Protein AF-X1FM00-F1 (afdb_monomer_lite)

pLDDT: mean 85.74, std 9.88, range [56.97, 96.88]

Sequence (105 aa):
MKRLPYSVKQVPGATLGYDIIEYDQEKQPYEKPTFEGYKLDLSPTLENTGYQINLEKKTGGFFKGGKREVRLVRKENSRLLYALSIFPLVIGVVVFLKRRKRLVP

Secondary structure (DSSP, 8-state):
--EEEEEEEEPPSSS--EEEEE--TTT-TTPPPSEEEE-----S--SSSEEEEEEEPTTSSEEEEEEEEEE---GGGHHHHHHHHHHHHHHHHHHHHHHHHHH--

Foldseek 3Di:
DDKFFWAWDADDDPPGDIDIGTDDCVVVVPDDGPDIDDDDDDDLDDPDQWDWDFDADPVGDTDDVRIDTDGRDDCVPCVVVVVVVCVVVVVVVVVVVVVVVVVPD

Organism: NCBI:txid412755

Structure (mmCIF, N/CA/C/O backbone):
data_AF-X1FM00-F1
#
_entry.id   AF-X1FM00-F1
#
loop_
_atom_site.group_PDB
_atom_site.id
_atom_site.type_symbol
_atom_site.label_atom_id
_atom_site.label_alt_id
_atom_site.label_comp_id
_atom_site.label_asym_id
_atom_site.label_entity_id
_atom_site.label_seq_id
_atom_site.pdbx_PDB_ins_code
_atom_site.Cartn_x
_atom_site.Cartn_y
_atom_site.Cartn_z
_atom_site.occupancy
_atom_site.B_iso_or_equiv
_atom_site.auth_seq_id
_atom_site.auth_comp_id
_atom_site.auth_asym_id
_atom_site.auth_atom_id
_atom_site.pdbx_PDB_model_num
ATOM 1 N N . MET A 1 1 ? -4.150 -10.119 18.175 1.00 70.12 1 MET A N 1
ATOM 2 C CA . MET A 1 1 ? -3.922 -8.783 17.574 1.00 70.12 1 MET A CA 1
ATOM 3 C C . MET A 1 1 ? -4.662 -7.741 18.390 1.00 70.12 1 MET A C 1
ATOM 5 O O . MET A 1 1 ? -5.786 -8.012 18.801 1.00 70.12 1 MET A O 1
ATOM 9 N N . LYS A 1 2 ? -4.042 -6.587 18.652 1.00 86.81 2 LYS A N 1
ATOM 10 C CA . LYS A 1 2 ? -4.664 -5.491 19.407 1.00 86.81 2 LYS A CA 1
ATOM 11 C C . LYS A 1 2 ? -5.354 -4.531 18.436 1.00 86.81 2 LYS A C 1
ATOM 13 O O . LYS A 1 2 ? -4.787 -4.218 17.394 1.00 86.81 2 LYS A O 1
ATOM 18 N N . ARG A 1 3 ? -6.571 -4.103 18.776 1.00 92.25 3 ARG A N 1
ATOM 19 C CA . ARG A 1 3 ? -7.287 -3.041 18.063 1.00 92.25 3 ARG A CA 1
ATOM 20 C C . ARG A 1 3 ? -6.748 -1.700 18.555 1.00 92.25 3 ARG A C 1
ATOM 22 O O . ARG A 1 3 ? -6.733 -1.476 19.764 1.00 92.25 3 ARG A O 1
ATOM 29 N N . LEU A 1 4 ? -6.259 -0.867 17.644 1.00 94.94 4 LEU A N 1
ATOM 30 C CA . LEU A 1 4 ? -5.611 0.407 17.961 1.00 94.94 4 LEU A CA 1
ATOM 31 C C . LEU A 1 4 ? -6.214 1.551 17.132 1.00 94.94 4 LEU A C 1
ATOM 33 O O . LEU A 1 4 ? -6.710 1.296 16.030 1.00 94.94 4 LEU A O 1
ATOM 37 N N . PRO A 1 5 ? -6.192 2.790 17.651 1.00 96.19 5 PRO A N 1
ATOM 38 C CA . PRO A 1 5 ? -6.600 3.976 16.909 1.00 96.19 5 PRO A CA 1
ATOM 39 C C . PRO A 1 5 ? -5.510 4.435 15.926 1.00 96.19 5 PRO A C 1
ATOM 41 O O . PRO A 1 5 ? -4.318 4.374 16.229 1.00 96.19 5 PRO A O 1
ATOM 44 N N . TYR A 1 6 ? -5.927 4.927 14.759 1.00 95.44 6 TYR A N 1
ATOM 45 C CA . TYR A 1 6 ? -5.056 5.403 13.682 1.00 95.44 6 TYR A CA 1
ATOM 46 C C . TYR A 1 6 ? -5.512 6.761 13.138 1.00 95.44 6 TYR A C 1
ATOM 48 O O . TYR A 1 6 ? -6.711 7.046 13.063 1.00 95.44 6 TYR A O 1
ATOM 56 N N . SER A 1 7 ? -4.546 7.560 12.692 1.00 94.44 7 SER A N 1
ATOM 57 C CA . SER A 1 7 ? -4.749 8.8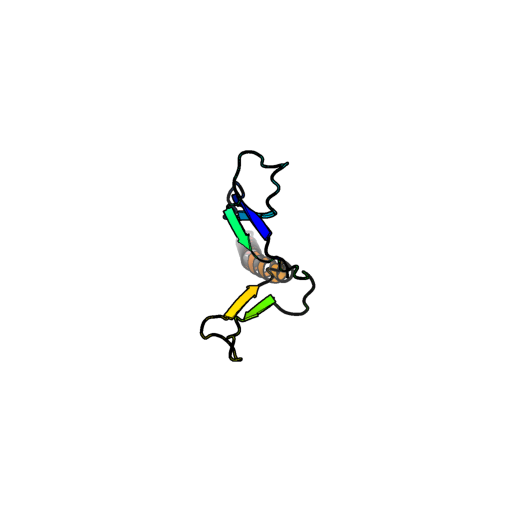19 11.969 1.00 94.44 7 SER A CA 1
ATOM 58 C C . SER A 1 7 ? -4.301 8.681 10.519 1.00 94.44 7 SER A C 1
ATOM 60 O O . SER A 1 7 ? -3.304 8.016 10.225 1.00 94.44 7 SER A O 1
ATOM 62 N N . VAL A 1 8 ? -5.029 9.331 9.611 1.00 92.44 8 VAL A N 1
ATOM 63 C CA . VAL A 1 8 ? -4.719 9.353 8.177 1.00 92.44 8 VAL A CA 1
ATOM 64 C C . VAL A 1 8 ? -4.076 10.680 7.803 1.00 92.44 8 VAL A C 1
ATOM 66 O O . VAL A 1 8 ? -4.645 11.739 8.052 1.00 92.44 8 VAL A O 1
ATOM 69 N N . LYS A 1 9 ? -2.920 10.626 7.140 1.00 89.56 9 LYS A N 1
ATOM 70 C CA . LYS A 1 9 ? -2.272 11.797 6.541 1.00 89.56 9 LYS A CA 1
ATOM 71 C C . LYS A 1 9 ? -2.184 11.619 5.037 1.00 89.56 9 LYS A C 1
ATOM 73 O O . LYS A 1 9 ? -1.751 10.580 4.557 1.00 89.56 9 LYS A O 1
ATOM 78 N N . GLN A 1 10 ? -2.619 12.617 4.278 1.00 87.12 10 GLN A N 1
ATOM 79 C CA . GLN A 1 10 ? -2.492 12.577 2.825 1.00 87.12 10 GLN A CA 1
ATOM 80 C C . GLN A 1 10 ? -1.040 12.842 2.427 1.00 87.12 10 GLN A C 1
ATOM 82 O O . GLN A 1 10 ? -0.435 13.805 2.900 1.00 87.12 10 GLN A O 1
ATOM 87 N N . VAL A 1 11 ? -0.495 12.009 1.541 1.00 88.44 11 VAL A N 1
ATOM 88 C CA . VAL A 1 11 ? 0.839 12.229 0.980 1.00 88.44 11 VAL A CA 1
ATOM 89 C C . VAL A 1 11 ? 0.739 13.357 -0.055 1.00 88.44 11 VAL A C 1
ATOM 91 O O . VAL A 1 11 ? -0.042 13.238 -1.003 1.00 88.44 11 VAL A O 1
ATOM 94 N N . PRO A 1 12 ? 1.473 14.472 0.106 1.00 81.62 12 PRO A N 1
ATOM 95 C CA . PRO A 1 12 ? 1.433 15.568 -0.854 1.00 81.62 12 PRO A CA 1
ATOM 96 C C . PRO A 1 12 ? 2.156 15.191 -2.159 1.00 81.62 12 PRO A C 1
ATOM 98 O O . PRO A 1 12 ? 3.215 14.565 -2.138 1.00 81.62 12 PRO A O 1
ATOM 101 N N . GLY A 1 13 ? 1.618 15.625 -3.303 1.00 79.50 13 GLY A N 1
ATOM 102 C CA . GLY A 1 13 ? 2.255 15.491 -4.620 1.00 79.50 13 GLY A CA 1
ATOM 103 C C . GLY A 1 13 ? 1.507 14.585 -5.602 1.00 79.50 13 GLY A C 1
ATOM 104 O O . GLY A 1 13 ? 0.329 14.289 -5.435 1.00 79.50 13 GLY A O 1
ATOM 105 N N . ALA A 1 14 ? 2.203 14.170 -6.667 1.00 72.25 14 ALA A N 1
ATOM 106 C CA . ALA A 1 14 ? 1.630 13.359 -7.750 1.00 72.25 14 ALA A CA 1
ATOM 107 C C . ALA A 1 14 ? 1.328 11.903 -7.342 1.00 72.25 14 ALA A C 1
ATOM 109 O O . ALA A 1 14 ? 0.628 11.185 -8.057 1.00 72.25 14 ALA A O 1
ATOM 110 N N . THR A 1 15 ? 1.851 11.458 -6.199 1.00 66.81 15 THR A N 1
ATOM 111 C CA . THR A 1 15 ? 1.573 10.138 -5.636 1.00 66.81 15 THR A CA 1
ATOM 112 C C . THR A 1 15 ? 0.253 10.203 -4.870 1.00 66.81 15 THR A C 1
ATOM 114 O O . THR A 1 15 ? 0.208 10.695 -3.748 1.00 66.81 15 THR A O 1
ATOM 117 N N . LEU A 1 16 ? -0.835 9.721 -5.471 1.00 66.62 16 LEU A N 1
ATOM 118 C CA . LEU A 1 16 ? -2.140 9.619 -4.810 1.00 66.62 16 LEU A CA 1
ATOM 119 C C . LEU A 1 16 ? -2.071 8.546 -3.706 1.00 66.62 16 LEU A C 1
ATOM 121 O O . LEU A 1 16 ? -2.220 7.357 -3.990 1.00 66.62 16 LEU A O 1
ATOM 125 N N . GLY A 1 17 ? -1.799 8.949 -2.461 1.00 84.06 17 GLY A N 1
ATOM 126 C CA . GLY A 1 17 ? -1.616 8.023 -1.342 1.00 84.06 17 GLY A CA 1
ATOM 127 C C . GLY A 1 17 ? -1.884 8.627 0.037 1.00 84.06 17 GLY A C 1
ATOM 128 O O . GLY A 1 17 ? -1.993 9.844 0.200 1.00 84.06 17 GLY A O 1
ATOM 129 N N . TYR A 1 18 ? -1.983 7.744 1.031 1.00 89.69 18 TYR A N 1
ATOM 130 C CA . TYR A 1 18 ? -2.203 8.085 2.432 1.00 89.69 18 TYR A CA 1
ATOM 131 C C . TYR A 1 18 ? -1.216 7.338 3.327 1.00 89.69 18 TYR A C 1
ATOM 133 O O . TYR A 1 18 ? -1.014 6.136 3.150 1.00 89.69 18 TYR A O 1
ATOM 141 N N . ASP A 1 19 ? -0.694 8.031 4.331 1.00 89.50 19 ASP A N 1
ATOM 142 C CA . ASP A 1 19 ? 0.038 7.443 5.443 1.00 89.50 19 ASP A CA 1
ATOM 143 C C . ASP A 1 19 ? -0.930 7.153 6.591 1.00 89.50 19 ASP A C 1
ATOM 145 O O . ASP A 1 19 ? -1.648 8.035 7.071 1.00 89.50 19 ASP A O 1
ATOM 149 N N . ILE A 1 20 ? -0.941 5.897 7.033 1.00 91.62 20 ILE A N 1
ATOM 150 C CA . ILE A 1 20 ? -1.692 5.444 8.204 1.00 91.62 20 ILE A CA 1
ATOM 151 C C . ILE A 1 20 ? -0.708 5.358 9.369 1.00 91.62 20 ILE A C 1
ATOM 153 O O . ILE A 1 20 ? 0.172 4.497 9.375 1.00 91.62 20 ILE A O 1
ATOM 157 N N . ILE A 1 21 ? -0.862 6.239 10.356 1.00 92.94 21 ILE A N 1
ATOM 158 C CA . ILE A 1 21 ? -0.008 6.285 11.550 1.00 92.94 21 ILE A CA 1
ATOM 159 C C . ILE A 1 21 ? -0.817 5.951 12.800 1.00 92.94 21 ILE A C 1
ATOM 161 O O . ILE A 1 21 ? -1.997 6.287 12.888 1.00 92.94 21 ILE A O 1
ATOM 165 N N . GLU A 1 22 ? -0.197 5.273 13.766 1.00 93.69 22 GLU A N 1
ATOM 166 C CA . GLU A 1 22 ? -0.820 5.035 15.074 1.00 93.69 22 GLU A CA 1
ATOM 167 C C . GLU A 1 22 ? -1.113 6.385 15.744 1.00 93.69 22 GLU A C 1
ATOM 169 O O . GLU A 1 22 ? -0.269 7.288 15.737 1.00 93.69 22 GLU A O 1
ATOM 174 N N . TYR A 1 23 ? -2.334 6.541 16.260 1.00 93.69 23 TYR A N 1
ATOM 175 C CA . TYR A 1 23 ? -2.746 7.771 16.928 1.00 93.69 23 TYR A CA 1
ATOM 176 C C . TYR A 1 23 ? -2.045 7.888 18.281 1.00 93.69 23 TYR A C 1
ATOM 178 O O . TYR A 1 23 ? -2.03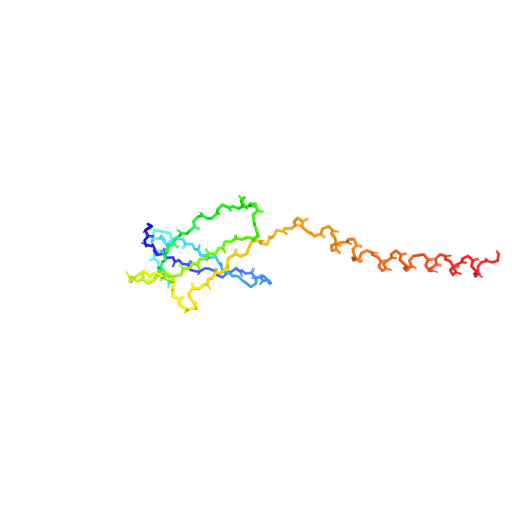3 6.946 19.075 1.00 93.69 23 TYR A O 1
ATOM 186 N N . ASP A 1 24 ? -1.500 9.070 18.541 1.00 92.75 24 ASP A N 1
ATOM 187 C CA . ASP A 1 24 ? -0.790 9.402 19.769 1.00 92.75 24 ASP A CA 1
ATOM 188 C C . ASP A 1 24 ? -1.285 10.765 20.252 1.00 92.75 24 ASP A C 1
ATOM 190 O O . ASP A 1 24 ? -1.007 11.791 19.628 1.00 92.75 24 ASP A O 1
ATOM 194 N N . GLN A 1 25 ? -2.039 10.762 21.353 1.00 89.56 25 GLN A N 1
ATOM 195 C CA . GLN A 1 25 ? -2.665 11.960 21.910 1.00 89.56 25 GLN A CA 1
ATOM 196 C C . GLN A 1 25 ? -1.633 13.006 22.350 1.00 89.56 25 GLN A C 1
ATOM 198 O O . GLN A 1 25 ? -1.914 14.197 22.263 1.00 89.56 25 GLN A O 1
ATOM 203 N N . GLU A 1 26 ? -0.434 12.603 22.781 1.00 90.06 26 GLU A N 1
ATOM 204 C CA . GLU A 1 26 ? 0.605 13.560 23.182 1.00 90.06 26 GLU A CA 1
ATOM 205 C C . GLU A 1 26 ? 1.154 14.314 21.969 1.00 90.06 26 GLU A C 1
ATOM 207 O O . GLU A 1 26 ? 1.425 15.513 22.035 1.00 90.06 26 GLU A O 1
ATOM 212 N N . LYS A 1 27 ? 1.275 13.622 20.831 1.00 87.75 27 LYS A N 1
ATOM 213 C CA . LYS A 1 27 ? 1.751 14.212 19.571 1.00 87.75 27 LYS A CA 1
ATOM 214 C C . LYS A 1 27 ? 0.653 14.934 18.795 1.00 87.75 27 LYS A C 1
ATOM 216 O O . LYS A 1 27 ? 0.962 15.790 17.970 1.00 87.75 27 LYS A O 1
ATOM 221 N N . GLN A 1 28 ? -0.606 14.558 19.008 1.00 85.56 28 GLN A N 1
ATOM 222 C CA . GLN A 1 28 ? -1.781 15.045 18.279 1.00 85.56 28 GLN A CA 1
ATOM 223 C C . GLN A 1 28 ? -2.893 15.488 19.253 1.00 85.56 28 GLN A C 1
ATOM 225 O O . GLN A 1 28 ? -4.020 14.994 19.173 1.00 85.56 28 GLN A O 1
ATOM 230 N N . PRO A 1 29 ? -2.618 16.434 20.173 1.00 85.06 29 PRO A N 1
ATOM 231 C CA . PRO A 1 29 ? -3.511 16.743 21.297 1.00 85.06 29 PRO A CA 1
ATOM 232 C C . PRO A 1 29 ? -4.859 17.346 20.887 1.00 85.06 29 PRO A C 1
ATOM 234 O O . PRO A 1 29 ? -5.823 17.275 21.647 1.00 85.06 29 PRO A O 1
ATOM 237 N N . TYR A 1 30 ? -4.941 17.928 19.690 1.00 88.69 30 TYR A N 1
ATOM 238 C CA . TYR A 1 30 ? -6.150 18.569 19.165 1.00 88.69 30 TYR A CA 1
ATOM 239 C C . TYR A 1 30 ? -6.831 17.767 18.051 1.00 88.69 30 TYR A C 1
ATOM 241 O O . TYR A 1 30 ? -7.882 18.173 17.558 1.00 88.69 30 TYR A O 1
ATOM 249 N N . GLU A 1 31 ? -6.254 16.635 17.645 1.00 87.38 31 GLU A N 1
ATOM 250 C CA . GLU A 1 31 ? -6.819 15.783 16.602 1.00 87.38 31 GLU A CA 1
ATOM 251 C C . GLU A 1 31 ? -7.479 14.558 17.232 1.00 87.38 31 GLU A C 1
ATOM 253 O O . GLU A 1 31 ? -7.053 14.061 18.275 1.00 87.38 31 GLU A O 1
ATOM 258 N N . LYS A 1 32 ? -8.533 14.056 16.590 1.00 92.56 32 LYS A N 1
ATOM 259 C CA . LYS A 1 32 ? -9.160 12.780 16.946 1.00 92.56 32 LYS A CA 1
ATOM 260 C C . LYS A 1 32 ? -8.684 11.700 15.975 1.00 92.56 32 LYS A C 1
ATOM 262 O O . LYS A 1 32 ? -8.457 12.017 14.805 1.00 92.56 32 LYS A O 1
ATOM 267 N N . PRO A 1 33 ? -8.585 10.435 16.414 1.00 94.25 33 PRO A N 1
ATOM 268 C CA . PRO A 1 33 ? -8.264 9.342 15.508 1.00 94.25 33 PRO A CA 1
ATOM 269 C C . PRO A 1 33 ? -9.300 9.252 14.386 1.00 94.25 33 PRO A C 1
ATOM 271 O O . PRO A 1 33 ? -10.495 9.466 14.597 1.00 94.25 33 PRO A O 1
ATOM 274 N N . THR A 1 34 ? -8.834 8.925 13.185 1.00 94.56 34 THR A N 1
ATOM 275 C CA . THR A 1 34 ? -9.684 8.809 11.997 1.00 94.56 34 THR A CA 1
ATOM 276 C C . THR A 1 34 ? -10.457 7.492 11.993 1.00 94.56 34 THR A C 1
ATOM 278 O O . THR A 1 34 ? -11.633 7.464 11.636 1.00 94.56 34 THR A O 1
ATOM 281 N N . PHE A 1 35 ? -9.806 6.392 12.377 1.00 95.19 35 PHE A N 1
ATOM 282 C CA . PHE A 1 35 ? -10.422 5.068 12.463 1.00 95.19 35 PHE A CA 1
ATOM 283 C C . PHE A 1 35 ? -9.661 4.165 13.441 1.00 95.19 35 PHE A C 1
ATOM 285 O O . PHE A 1 35 ? -8.586 4.510 13.926 1.00 95.19 35 PHE A O 1
ATOM 292 N N . GLU A 1 36 ? -10.206 2.981 13.712 1.00 94.88 36 GLU A N 1
ATOM 293 C CA . GLU A 1 36 ? -9.535 1.934 14.484 1.00 94.88 36 GLU A CA 1
ATOM 294 C C . GLU A 1 36 ? -9.295 0.696 13.622 1.00 94.88 36 GLU A C 1
ATOM 296 O O . GLU A 1 36 ? -10.118 0.348 12.773 1.00 94.88 36 GLU A O 1
ATOM 301 N N . GLY A 1 37 ? -8.188 -0.002 13.860 1.00 92.75 37 GLY A N 1
ATOM 302 C CA . GLY A 1 37 ? -7.805 -1.149 13.046 1.00 92.75 37 GLY A CA 1
ATOM 303 C C . GLY A 1 37 ? -6.871 -2.123 13.747 1.00 92.75 37 GLY A C 1
ATOM 304 O O . GLY A 1 37 ? -6.524 -1.964 14.918 1.00 92.75 37 GLY A O 1
ATOM 305 N N . TYR A 1 38 ? -6.475 -3.150 13.001 1.00 91.25 38 TYR A N 1
ATOM 306 C CA . TYR A 1 38 ? -5.474 -4.131 13.404 1.00 91.25 38 TYR A CA 1
ATOM 307 C C . TYR A 1 38 ? -4.273 -4.010 12.473 1.00 91.25 38 TYR A C 1
ATOM 309 O O . TYR A 1 38 ? -4.427 -4.098 11.254 1.00 91.25 38 TYR A O 1
ATOM 317 N N . LYS A 1 39 ? -3.080 -3.838 13.043 1.00 89.81 39 LYS A N 1
ATOM 318 C CA . LYS A 1 39 ? -1.837 -3.838 12.273 1.00 89.81 39 LYS A CA 1
ATOM 319 C C . LYS A 1 39 ? -1.436 -5.260 11.910 1.00 89.81 39 LYS A C 1
ATOM 321 O O . LYS A 1 39 ? -1.410 -6.141 12.771 1.00 89.81 39 LYS A O 1
ATOM 326 N N . LEU A 1 40 ? -1.107 -5.452 10.639 1.00 87.00 40 LEU A N 1
ATOM 327 C CA . LEU A 1 40 ? -0.480 -6.661 10.127 1.00 87.00 40 LEU A CA 1
ATOM 328 C C . LEU A 1 40 ? 0.930 -6.290 9.683 1.00 87.00 40 LEU A C 1
ATOM 330 O O . LEU A 1 40 ? 1.096 -5.623 8.664 1.00 87.00 40 LEU A O 1
ATOM 334 N N . ASP A 1 41 ? 1.933 -6.713 10.446 1.00 84.88 41 ASP A N 1
ATOM 335 C CA . ASP A 1 41 ? 3.326 -6.563 10.040 1.00 84.88 41 ASP A CA 1
ATOM 336 C C . ASP A 1 41 ? 3.667 -7.685 9.055 1.00 84.88 41 ASP A C 1
ATOM 338 O O . ASP A 1 41 ? 3.827 -8.852 9.418 1.00 84.88 41 ASP A O 1
ATOM 342 N N . LEU A 1 42 ? 3.694 -7.328 7.772 1.00 83.25 42 LEU A N 1
ATOM 343 C CA . LEU A 1 42 ? 3.960 -8.237 6.665 1.00 83.25 42 LEU A CA 1
ATOM 344 C C . LEU A 1 42 ? 5.434 -8.129 6.261 1.00 83.25 42 LEU A C 1
ATOM 346 O O . LEU A 1 42 ? 5.921 -7.045 5.945 1.00 83.25 42 LEU A O 1
ATOM 350 N N . SER A 1 43 ? 6.148 -9.255 6.257 1.00 80.12 43 SER A N 1
ATOM 351 C CA . SER A 1 43 ? 7.534 -9.306 5.791 1.00 80.12 43 SER A CA 1
ATOM 352 C C . SER A 1 43 ? 7.662 -8.918 4.304 1.00 80.12 43 SER A C 1
ATOM 354 O O . SER A 1 43 ? 6.982 -9.480 3.444 1.00 80.12 43 SER A O 1
ATOM 356 N N . PRO A 1 44 ? 8.585 -8.013 3.938 1.00 71.56 44 PRO A N 1
ATOM 357 C CA . PRO A 1 44 ? 8.826 -7.681 2.534 1.00 71.56 44 PRO A CA 1
ATOM 358 C C . PRO A 1 44 ? 9.445 -8.855 1.751 1.00 71.56 44 PRO A C 1
ATOM 360 O O . PRO A 1 44 ? 9.347 -8.911 0.519 1.00 71.56 44 PRO A O 1
ATOM 363 N N . THR A 1 45 ? 10.057 -9.815 2.452 1.00 68.69 45 THR A N 1
ATOM 364 C CA . THR A 1 45 ? 10.739 -10.978 1.878 1.00 68.69 45 THR A CA 1
ATOM 365 C C . THR A 1 45 ? 9.796 -12.179 1.801 1.00 68.69 45 THR A C 1
ATOM 367 O O . THR A 1 45 ? 9.929 -13.141 2.554 1.00 68.69 45 THR A O 1
ATOM 370 N N . LEU A 1 46 ? 8.818 -12.129 0.896 1.00 67.56 46 LEU A N 1
ATOM 371 C CA . LEU A 1 46 ? 8.130 -13.341 0.439 1.00 67.56 46 LEU A CA 1
ATOM 372 C C . LEU A 1 46 ? 8.810 -13.912 -0.803 1.00 67.56 46 LEU A C 1
ATOM 374 O O . LEU A 1 46 ? 9.245 -13.162 -1.672 1.00 67.56 46 LEU A O 1
ATOM 378 N N . GLU A 1 47 ? 8.849 -15.234 -0.921 1.00 63.78 47 GLU A N 1
ATOM 379 C CA . GLU A 1 47 ? 9.202 -15.890 -2.188 1.00 63.78 47 GLU A CA 1
ATOM 380 C C . GLU A 1 47 ? 8.101 -15.686 -3.249 1.00 63.78 47 GLU A C 1
ATOM 382 O O . GLU A 1 47 ? 8.379 -15.646 -4.443 1.00 63.78 47 GLU A O 1
ATOM 387 N N . ASN A 1 48 ? 6.853 -15.487 -2.807 1.00 63.16 48 ASN A N 1
ATOM 388 C CA . ASN A 1 48 ? 5.673 -15.318 -3.656 1.00 63.16 48 ASN A CA 1
ATOM 389 C C . ASN A 1 48 ? 5.333 -13.848 -3.976 1.00 63.16 48 ASN A C 1
ATOM 391 O O . ASN A 1 48 ? 5.836 -12.903 -3.369 1.00 63.16 48 ASN A O 1
ATOM 395 N N . THR A 1 49 ? 4.400 -13.659 -4.913 1.00 69.38 49 THR A N 1
ATOM 396 C CA . THR A 1 49 ? 3.954 -12.363 -5.466 1.00 69.38 49 THR A CA 1
ATOM 397 C C . THR A 1 49 ? 3.151 -11.466 -4.506 1.00 69.38 49 THR A C 1
ATOM 399 O O . THR A 1 49 ? 2.866 -10.312 -4.841 1.00 69.38 49 THR A O 1
ATOM 402 N N . GLY A 1 50 ? 2.766 -11.953 -3.321 1.00 81.69 50 GLY A N 1
ATOM 403 C CA . GLY A 1 50 ? 1.969 -11.187 -2.361 1.00 81.69 50 GLY A CA 1
ATOM 404 C C . GLY A 1 50 ? 1.328 -12.028 -1.255 1.00 81.69 50 GLY A C 1
ATOM 405 O O . GLY A 1 50 ? 1.654 -13.199 -1.075 1.00 81.69 50 GLY A O 1
ATOM 406 N N . TYR A 1 51 ? 0.389 -11.416 -0.534 1.00 86.56 51 TYR A N 1
ATOM 407 C CA . TYR A 1 51 ? -0.389 -12.016 0.549 1.00 86.56 51 TYR A CA 1
ATOM 408 C C . TYR A 1 51 ? -1.874 -12.102 0.203 1.00 86.56 51 TYR A C 1
ATOM 410 O O . TYR A 1 51 ? -2.408 -11.253 -0.509 1.00 86.56 51 TYR A O 1
ATOM 418 N N . GLN A 1 52 ? -2.573 -13.081 0.777 1.00 88.81 52 GLN A N 1
ATOM 419 C CA . GLN A 1 52 ? -4.029 -13.188 0.699 1.00 88.81 52 GLN A CA 1
ATOM 420 C C . GLN A 1 52 ? -4.634 -13.098 2.101 1.00 88.81 52 GLN A C 1
ATOM 422 O O . GLN A 1 52 ? -4.227 -13.821 3.006 1.00 88.81 52 GLN A O 1
ATOM 427 N N . ILE A 1 53 ? -5.633 -12.234 2.262 1.00 89.25 53 ILE A N 1
ATOM 428 C CA . ILE A 1 53 ? -6.418 -12.090 3.488 1.00 89.25 53 ILE A CA 1
ATOM 429 C C . ILE A 1 53 ? -7.806 -12.661 3.200 1.00 89.25 53 ILE A C 1
ATOM 431 O O . ILE A 1 53 ? -8.487 -12.205 2.280 1.00 89.25 53 ILE A O 1
ATOM 435 N N . ASN A 1 54 ? -8.224 -13.667 3.967 1.00 91.25 54 ASN A N 1
ATOM 436 C CA . ASN A 1 54 ? -9.548 -14.271 3.850 1.00 91.25 54 ASN A CA 1
ATOM 437 C C . ASN A 1 54 ? -10.344 -14.015 5.122 1.00 91.25 54 ASN A C 1
ATOM 439 O O . ASN A 1 54 ? -9.873 -14.301 6.219 1.00 91.25 54 ASN A O 1
ATOM 443 N N . LEU A 1 55 ? -11.565 -13.512 4.969 1.00 91.19 55 LEU A N 1
ATOM 444 C CA . LEU A 1 55 ? -12.485 -13.396 6.091 1.00 91.19 55 LEU A CA 1
ATOM 445 C C . LEU A 1 55 ? -13.128 -14.755 6.388 1.00 91.19 55 LEU A C 1
ATOM 447 O O . LEU A 1 55 ? -13.762 -15.347 5.512 1.00 91.19 55 LEU A O 1
ATOM 451 N N . GLU A 1 56 ? -13.000 -15.227 7.622 1.00 92.19 56 GLU A N 1
ATOM 452 C CA . GLU A 1 56 ? -13.637 -16.455 8.101 1.00 92.19 56 GLU A CA 1
ATOM 453 C C . GLU A 1 56 ? -14.973 -16.169 8.790 1.00 92.19 56 GLU A C 1
ATOM 455 O O . GLU A 1 56 ? -15.169 -15.138 9.438 1.00 92.19 56 GLU A O 1
ATOM 460 N N . LYS A 1 57 ? -15.922 -17.095 8.638 1.00 91.81 57 LYS A N 1
ATOM 461 C CA . LYS A 1 57 ? -17.197 -17.060 9.357 1.00 91.81 57 LYS A CA 1
ATOM 462 C C . LYS A 1 57 ? -17.018 -17.658 10.749 1.00 91.81 57 LYS A C 1
ATOM 464 O O . LYS A 1 57 ? -16.278 -18.619 10.926 1.00 91.81 57 LYS A O 1
ATOM 469 N N . LYS A 1 58 ? -17.809 -17.180 11.716 1.00 88.69 58 LYS A N 1
ATOM 470 C CA . LYS A 1 58 ? -17.848 -17.750 13.078 1.00 88.69 58 LYS A CA 1
ATOM 471 C C . LYS A 1 58 ? -18.182 -19.247 13.103 1.00 88.69 58 LYS A C 1
ATOM 473 O O . LYS A 1 58 ? -17.736 -19.954 13.992 1.00 88.69 58 LYS A O 1
ATOM 478 N N . THR A 1 59 ? -18.967 -19.717 12.137 1.00 89.69 59 THR A N 1
ATOM 479 C CA . THR A 1 59 ? -19.394 -21.118 12.001 1.00 89.69 59 THR A CA 1
ATOM 480 C C . THR A 1 59 ? -18.378 -21.991 11.257 1.00 89.69 59 THR A C 1
ATOM 482 O O . THR A 1 59 ? -18.690 -23.128 10.923 1.00 89.69 59 THR A O 1
ATOM 485 N N . GLY A 1 60 ? -17.199 -21.453 10.932 1.00 85.94 60 GLY A N 1
ATOM 486 C CA . GLY A 1 60 ? -16.222 -22.089 10.056 1.00 85.94 60 GLY A CA 1
ATOM 487 C C . GLY A 1 60 ? -16.453 -21.790 8.571 1.00 85.94 60 GLY A C 1
ATOM 488 O O . GLY A 1 60 ? -17.550 -21.427 8.129 1.00 85.94 60 GLY A O 1
ATOM 489 N N . GLY A 1 61 ? -15.377 -21.928 7.795 1.00 89.38 61 GLY A N 1
ATOM 490 C CA . GLY A 1 61 ? -15.337 -21.644 6.361 1.00 89.38 61 GLY A CA 1
ATOM 491 C C . GLY A 1 61 ? -15.180 -20.158 6.017 1.00 89.38 61 GLY A C 1
ATOM 492 O O . GLY A 1 61 ? -15.360 -19.266 6.849 1.00 89.38 61 GLY A O 1
ATOM 493 N N . PHE A 1 62 ? -14.850 -19.878 4.755 1.00 90.12 62 PHE A N 1
ATOM 494 C CA . PHE A 1 62 ? -14.616 -18.512 4.281 1.00 90.12 62 PHE A CA 1
ATOM 495 C C . PHE A 1 62 ? -15.909 -17.780 3.902 1.00 90.12 62 PHE A C 1
ATOM 497 O O . PHE A 1 62 ? -16.871 -18.346 3.371 1.00 90.12 62 PHE A O 1
ATOM 504 N N . PHE A 1 63 ? -15.928 -16.476 4.156 1.00 92.12 63 PHE A N 1
ATOM 505 C CA . PHE A 1 63 ? -16.990 -15.579 3.731 1.00 92.12 63 PHE A CA 1
ATOM 506 C C . PHE A 1 63 ? -16.902 -15.326 2.219 1.00 92.12 63 PHE A C 1
ATOM 508 O O . PHE A 1 63 ? -15.852 -14.946 1.693 1.00 92.12 63 PHE A O 1
ATOM 515 N N . LYS A 1 64 ? -18.016 -15.509 1.498 1.00 90.00 64 LYS A N 1
ATOM 516 C CA . LYS A 1 64 ? -18.073 -15.268 0.048 1.00 90.00 64 LYS A CA 1
ATOM 517 C C . LYS A 1 64 ? -17.855 -13.777 -0.223 1.00 90.00 64 LYS A C 1
ATOM 519 O O . LYS A 1 64 ? -18.588 -12.946 0.294 1.00 90.00 64 LYS A O 1
ATOM 524 N N . GLY A 1 65 ? -16.838 -13.442 -1.017 1.00 89.69 65 GLY A N 1
ATOM 525 C CA . GLY A 1 65 ? -16.421 -12.050 -1.249 1.00 89.69 65 GLY A CA 1
ATOM 526 C C . GLY A 1 65 ? -15.490 -11.473 -0.172 1.00 89.69 65 GLY A C 1
ATOM 527 O O . GLY A 1 65 ? -15.069 -10.327 -0.282 1.00 89.69 65 GLY A O 1
ATOM 528 N N . GLY A 1 66 ? -15.116 -12.264 0.840 1.00 87.88 66 GLY A N 1
ATOM 529 C CA . GLY A 1 66 ? -14.177 -11.876 1.896 1.00 87.88 66 GLY A CA 1
ATOM 530 C C . GLY A 1 66 ? -12.699 -12.042 1.530 1.00 87.88 66 GLY A C 1
ATOM 531 O O . GLY A 1 66 ? -11.846 -11.874 2.396 1.00 87.88 66 GLY A O 1
ATOM 532 N N . LYS A 1 67 ? -12.393 -12.407 0.279 1.00 92.50 67 LYS A N 1
ATOM 533 C CA . LYS A 1 67 ? -11.025 -12.587 -0.219 1.00 92.50 67 LYS A CA 1
ATOM 534 C C . LYS A 1 67 ? -10.442 -11.238 -0.641 1.00 92.50 67 LYS A C 1
ATOM 536 O O . LYS A 1 67 ? -10.999 -10.562 -1.505 1.00 92.50 67 LYS A O 1
ATOM 541 N N . ARG A 1 68 ? -9.300 -10.873 -0.062 1.00 91.06 68 ARG A N 1
ATOM 542 C CA . ARG A 1 68 ? -8.488 -9.701 -0.417 1.00 91.06 68 ARG A CA 1
ATOM 543 C C . ARG A 1 68 ? -7.060 -10.138 -0.723 1.00 91.06 68 ARG A C 1
ATOM 545 O O . ARG A 1 68 ? -6.572 -11.105 -0.147 1.00 91.06 68 ARG A O 1
ATOM 552 N N . GLU A 1 69 ? -6.403 -9.433 -1.633 1.00 89.31 69 GLU A N 1
ATOM 553 C CA . GLU A 1 69 ? -5.029 -9.710 -2.056 1.00 89.31 69 GLU A CA 1
ATOM 554 C C . GLU A 1 69 ? -4.178 -8.456 -1.834 1.00 89.31 69 GLU A C 1
ATOM 556 O O . GLU A 1 69 ? -4.592 -7.354 -2.195 1.00 89.31 69 GLU A O 1
ATOM 561 N N . VAL A 1 70 ? -3.000 -8.624 -1.240 1.00 86.75 70 VAL A N 1
ATOM 562 C CA . VAL A 1 70 ? -1.985 -7.583 -1.069 1.00 86.75 70 VAL A CA 1
ATOM 563 C C . VAL A 1 70 ? -0.815 -7.948 -1.970 1.00 86.75 70 VAL A C 1
ATOM 565 O O . VAL A 1 70 ? -0.095 -8.906 -1.696 1.00 86.75 70 VAL A O 1
ATOM 568 N N . ARG A 1 71 ? -0.628 -7.207 -3.062 1.00 82.94 71 ARG A N 1
ATOM 569 C CA . ARG A 1 71 ? 0.457 -7.458 -4.019 1.00 82.94 71 ARG A CA 1
ATOM 570 C C . ARG A 1 71 ? 1.687 -6.644 -3.662 1.00 82.94 71 ARG A C 1
ATOM 572 O O . ARG A 1 71 ? 1.591 -5.435 -3.463 1.00 82.94 71 ARG A O 1
ATOM 579 N N . LEU A 1 72 ? 2.844 -7.299 -3.634 1.00 77.88 72 LEU A N 1
ATOM 580 C CA . LEU A 1 72 ? 4.120 -6.616 -3.461 1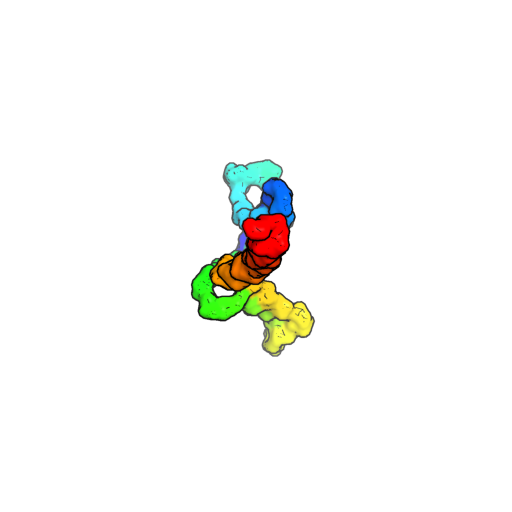.00 77.88 72 LEU A CA 1
ATOM 581 C C . LEU A 1 72 ? 4.604 -6.127 -4.830 1.00 77.88 72 LEU A C 1
ATOM 583 O O . LEU A 1 72 ? 4.928 -6.924 -5.709 1.00 77.88 72 LEU A O 1
ATOM 587 N N . VAL A 1 73 ? 4.650 -4.808 -5.026 1.00 73.81 73 VAL A N 1
ATOM 588 C CA . VAL A 1 73 ? 5.176 -4.213 -6.262 1.00 73.81 73 VAL A CA 1
ATOM 589 C C . VAL A 1 73 ? 6.699 -4.167 -6.170 1.00 73.81 73 VAL A C 1
ATOM 591 O O . VAL A 1 73 ? 7.272 -3.331 -5.476 1.00 73.81 73 VAL A O 1
ATOM 594 N N . ARG A 1 74 ? 7.363 -5.089 -6.867 1.00 71.50 74 ARG A N 1
ATOM 5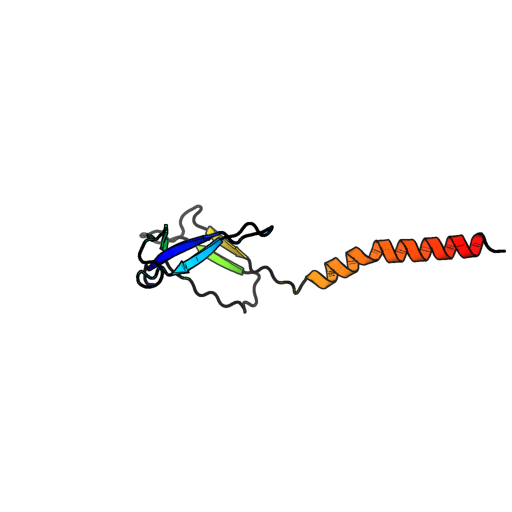95 C CA . ARG A 1 74 ? 8.823 -5.232 -6.868 1.00 71.50 74 ARG A CA 1
ATOM 596 C C . ARG A 1 74 ? 9.430 -4.653 -8.141 1.00 71.50 74 ARG A C 1
ATOM 598 O O . ARG A 1 74 ? 9.019 -4.983 -9.251 1.00 71.50 74 ARG A O 1
ATOM 605 N N . LYS A 1 75 ? 10.463 -3.818 -7.984 1.00 67.62 75 LYS A N 1
ATOM 606 C CA . LYS A 1 75 ? 11.202 -3.188 -9.099 1.00 67.62 75 LYS A CA 1
ATOM 607 C C . LYS A 1 75 ? 12.095 -4.179 -9.867 1.00 67.62 75 LYS A C 1
ATOM 609 O O . LYS A 1 75 ? 12.626 -3.847 -10.924 1.00 67.62 75 LYS A O 1
ATOM 614 N N . GLU A 1 76 ? 12.233 -5.398 -9.359 1.00 64.94 76 GLU A N 1
ATOM 615 C CA . GLU A 1 76 ? 13.112 -6.467 -9.849 1.00 64.94 76 GLU A CA 1
ATOM 616 C C . GLU A 1 76 ? 12.873 -6.811 -11.333 1.00 64.94 76 GLU A C 1
ATOM 618 O O . GLU A 1 76 ? 13.826 -6.988 -12.089 1.00 64.94 76 GLU A O 1
ATOM 623 N N . ASN A 1 77 ? 11.615 -6.776 -11.792 1.00 60.06 77 ASN A N 1
ATOM 624 C CA . ASN A 1 77 ? 11.239 -7.082 -13.181 1.00 60.06 77 ASN A CA 1
ATOM 625 C C . ASN A 1 77 ? 11.320 -5.886 -14.152 1.00 60.06 77 ASN A C 1
ATOM 627 O O . ASN A 1 77 ? 10.933 -5.995 -15.315 1.00 60.06 77 ASN A O 1
ATOM 631 N N . SER A 1 78 ? 11.842 -4.733 -13.720 1.00 71.19 78 SER A N 1
ATOM 632 C CA . SER A 1 78 ? 11.887 -3.524 -14.562 1.00 71.19 78 SER A CA 1
ATOM 633 C C . SER A 1 78 ? 12.942 -3.567 -15.675 1.00 71.19 78 SER A C 1
ATOM 635 O O . SER A 1 78 ? 12.820 -2.839 -16.657 1.00 71.19 78 SER A O 1
ATOM 637 N N . ARG A 1 79 ? 13.955 -4.443 -15.586 1.00 79.62 79 ARG A N 1
ATOM 638 C CA . ARG A 1 79 ? 15.024 -4.548 -16.603 1.00 79.62 79 ARG A CA 1
ATOM 639 C C . ARG A 1 79 ? 14.494 -4.892 -17.998 1.00 79.62 79 ARG A C 1
ATOM 641 O O . ARG A 1 79 ? 14.943 -4.296 -18.973 1.00 79.62 79 ARG A O 1
ATOM 648 N N . LEU A 1 80 ? 13.514 -5.796 -18.089 1.00 82.75 80 LEU A N 1
ATOM 649 C CA . LEU A 1 80 ? 12.858 -6.145 -19.355 1.00 82.75 80 LEU A CA 1
ATOM 650 C C . LEU A 1 80 ? 12.119 -4.948 -19.962 1.00 82.75 80 LEU A C 1
ATOM 652 O O . LEU A 1 80 ? 12.194 -4.733 -21.168 1.00 82.75 80 LEU A O 1
ATOM 656 N N . LEU A 1 81 ? 11.464 -4.136 -19.126 1.00 83.94 81 LEU A N 1
ATOM 657 C CA . LEU A 1 81 ? 10.767 -2.930 -19.575 1.00 83.94 81 LEU A CA 1
ATOM 658 C C . LEU A 1 81 ? 11.748 -1.916 -20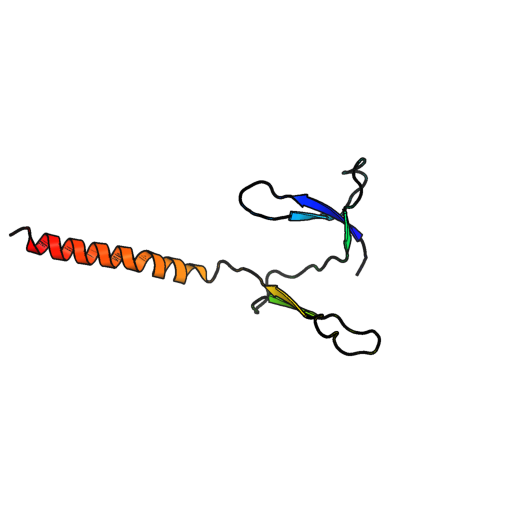.173 1.00 83.94 81 LEU A C 1
ATOM 660 O O . LEU A 1 81 ? 11.471 -1.348 -21.228 1.00 83.94 81 LEU A O 1
ATOM 664 N N . TYR A 1 82 ? 12.918 -1.732 -19.556 1.00 86.44 82 TYR A N 1
ATOM 665 C CA . TYR A 1 82 ? 13.959 -0.858 -20.101 1.00 86.44 82 TYR A CA 1
ATOM 666 C C . TYR A 1 82 ? 14.552 -1.399 -21.407 1.00 86.44 82 TYR A C 1
ATOM 668 O O . TYR A 1 82 ? 14.720 -0.635 -22.356 1.00 86.44 82 TYR A O 1
ATOM 676 N N . ALA A 1 83 ? 14.806 -2.708 -21.497 1.00 87.56 83 ALA A N 1
ATOM 677 C CA . ALA A 1 83 ? 15.293 -3.335 -22.726 1.00 87.56 83 ALA A CA 1
ATOM 678 C C . ALA A 1 83 ? 14.297 -3.169 -23.890 1.00 87.56 83 ALA A C 1
ATOM 680 O O . ALA A 1 83 ? 14.684 -2.752 -24.982 1.00 87.56 83 ALA A O 1
ATOM 681 N N . LEU A 1 84 ? 13.005 -3.412 -23.636 1.00 90.56 84 LEU A N 1
ATOM 682 C CA . LEU A 1 84 ? 11.925 -3.192 -24.605 1.00 90.56 84 LEU A CA 1
ATOM 683 C C . LEU A 1 84 ? 11.801 -1.717 -25.008 1.00 90.56 84 LEU A C 1
ATOM 685 O O . LEU A 1 84 ? 11.571 -1.418 -26.175 1.00 90.56 84 LEU A O 1
ATOM 689 N N . SER A 1 85 ? 12.001 -0.794 -24.067 1.00 91.06 85 SER A N 1
ATOM 690 C CA . SER A 1 85 ? 11.913 0.649 -24.331 1.00 91.06 85 SER A CA 1
ATOM 691 C C . SER A 1 85 ? 13.072 1.176 -25.187 1.00 91.06 85 SER A C 1
ATOM 693 O O . SER A 1 85 ? 12.898 2.142 -25.925 1.00 91.06 85 SER A O 1
ATOM 695 N N . ILE A 1 86 ? 14.252 0.547 -25.123 1.00 95.19 86 ILE A N 1
ATOM 696 C CA . ILE A 1 86 ? 15.434 0.926 -25.920 1.00 95.19 86 ILE A CA 1
ATOM 697 C C . ILE A 1 86 ? 15.363 0.373 -27.353 1.00 95.19 86 ILE A C 1
ATOM 699 O O . ILE A 1 86 ? 15.947 0.955 -28.269 1.00 95.19 86 ILE A O 1
ATOM 703 N N . PHE A 1 87 ? 14.628 -0.717 -27.579 1.00 95.25 87 PHE A N 1
ATOM 704 C CA . PHE A 1 87 ? 14.557 -1.397 -28.876 1.00 95.25 87 PHE A CA 1
ATOM 705 C C . PHE A 1 87 ? 14.193 -0.477 -30.065 1.00 95.25 87 PHE A C 1
ATOM 707 O O . PHE A 1 87 ? 14.919 -0.507 -31.066 1.00 95.25 87 PHE A O 1
ATOM 714 N N . PRO A 1 88 ? 13.173 0.405 -29.982 1.00 95.56 88 PRO A N 1
ATOM 715 C CA . PRO A 1 88 ? 12.860 1.333 -31.071 1.00 95.56 88 PRO A CA 1
ATOM 716 C C . PRO A 1 88 ? 14.006 2.300 -31.387 1.00 95.56 88 PRO A C 1
ATOM 718 O O . PRO A 1 88 ? 14.247 2.618 -32.553 1.00 95.56 88 PRO A O 1
ATOM 721 N N . LEU A 1 89 ? 14.746 2.738 -30.362 1.00 96.00 89 LEU A N 1
ATOM 722 C CA . LEU A 1 89 ? 15.878 3.650 -30.521 1.00 96.00 89 LEU A CA 1
ATOM 723 C C . LEU A 1 89 ? 17.005 2.983 -31.322 1.00 96.00 89 LEU A C 1
ATOM 725 O O . LEU A 1 89 ? 17.546 3.575 -32.254 1.00 96.00 89 LEU A O 1
ATOM 729 N N . VAL A 1 90 ? 17.311 1.722 -31.001 1.00 96.12 90 VAL A N 1
ATOM 730 C CA . VAL A 1 90 ? 18.328 0.928 -31.706 1.00 96.12 90 VAL A CA 1
ATOM 731 C C . VAL A 1 90 ? 17.942 0.731 -33.170 1.00 96.12 90 VAL A C 1
ATOM 733 O O . VAL A 1 90 ? 18.771 0.959 -34.053 1.00 96.12 90 VAL A O 1
ATOM 736 N N . ILE A 1 91 ? 16.679 0.385 -33.451 1.00 96.88 91 ILE A N 1
ATOM 737 C CA . ILE A 1 91 ? 16.184 0.282 -34.832 1.00 96.88 91 ILE A CA 1
ATOM 738 C C . ILE A 1 91 ? 16.364 1.612 -35.565 1.00 96.88 91 ILE A C 1
ATOM 740 O O . ILE A 1 91 ? 16.879 1.629 -36.684 1.00 96.88 91 ILE A O 1
ATOM 744 N N . GLY A 1 92 ? 15.978 2.723 -34.934 1.00 96.31 92 GLY A N 1
ATOM 745 C CA . GLY A 1 92 ? 16.122 4.059 -35.506 1.00 96.31 92 GLY A CA 1
ATOM 746 C C . GLY A 1 92 ? 17.565 4.368 -35.907 1.00 96.31 92 GLY A C 1
ATOM 747 O O . GLY A 1 92 ? 17.812 4.794 -37.037 1.00 96.31 92 GLY A O 1
ATOM 748 N N . VAL A 1 93 ? 18.530 4.074 -35.030 1.00 96.81 93 VAL A N 1
ATOM 749 C CA . VAL A 1 93 ? 19.966 4.254 -35.305 1.00 96.81 93 VAL A CA 1
ATOM 750 C C . VAL A 1 93 ? 20.427 3.382 -36.476 1.00 96.81 93 VAL A C 1
ATOM 752 O O . VAL A 1 93 ? 21.097 3.879 -37.383 1.00 96.81 93 VAL A O 1
ATOM 755 N N . VAL A 1 94 ? 20.044 2.102 -36.509 1.00 96.19 94 VAL A N 1
ATOM 756 C CA . VAL A 1 94 ? 20.413 1.183 -37.600 1.00 96.19 94 VAL A CA 1
ATOM 757 C C . VAL A 1 94 ? 19.871 1.677 -38.943 1.00 96.19 94 VAL A C 1
ATOM 759 O O . VAL A 1 94 ? 20.613 1.746 -39.928 1.00 96.19 94 VAL A O 1
ATOM 762 N N . VAL A 1 95 ? 18.594 2.068 -38.989 1.00 96.12 95 VAL A N 1
ATOM 763 C CA . VAL A 1 95 ? 17.955 2.611 -40.196 1.00 96.12 95 VAL A CA 1
ATOM 764 C C . VAL A 1 95 ? 18.638 3.908 -40.636 1.00 96.12 95 VAL A C 1
ATOM 766 O O . VAL A 1 95 ? 18.935 4.070 -41.822 1.00 96.12 95 VAL A O 1
ATOM 769 N N . PHE A 1 96 ? 18.938 4.809 -39.698 1.00 95.62 96 PHE A N 1
ATOM 770 C CA . PHE A 1 96 ? 19.617 6.074 -39.971 1.00 95.62 96 PHE A CA 1
ATOM 771 C C . PHE A 1 96 ? 21.007 5.864 -40.582 1.00 95.62 96 PHE A C 1
ATOM 773 O O . PHE A 1 96 ? 21.307 6.421 -41.639 1.00 95.62 96 PHE A O 1
ATOM 780 N N . LEU A 1 97 ? 21.839 5.010 -39.977 1.00 95.12 97 LEU A N 1
ATOM 781 C CA . LEU A 1 97 ? 23.181 4.708 -40.481 1.00 95.12 97 LEU A CA 1
ATOM 782 C C . LEU A 1 97 ? 23.136 4.045 -41.863 1.00 95.12 97 LEU A C 1
ATOM 784 O O . LEU A 1 97 ? 23.918 4.408 -42.744 1.00 95.12 97 LEU A O 1
ATOM 788 N N . LYS A 1 98 ? 22.195 3.116 -42.083 1.00 92.31 98 LYS A N 1
ATOM 789 C CA . LYS A 1 98 ? 22.008 2.460 -43.385 1.00 92.31 98 LYS A CA 1
ATOM 790 C C . LYS A 1 98 ? 21.599 3.458 -44.469 1.00 92.31 98 LYS A C 1
ATOM 792 O O . LYS A 1 98 ? 22.113 3.384 -45.581 1.00 92.31 98 LYS A O 1
ATOM 797 N N . ARG A 1 99 ? 20.714 4.411 -44.153 1.00 89.50 99 ARG A N 1
ATOM 798 C CA . ARG A 1 99 ? 20.343 5.491 -45.083 1.00 89.50 99 ARG A CA 1
ATOM 799 C C . ARG A 1 99 ? 21.511 6.432 -45.351 1.00 89.50 99 ARG A C 1
ATOM 801 O O . ARG A 1 99 ? 21.749 6.764 -46.506 1.00 89.50 99 ARG A O 1
ATOM 808 N N . ARG A 1 100 ? 22.268 6.815 -44.321 1.00 88.25 100 ARG A N 1
ATOM 809 C CA . ARG A 1 100 ? 23.416 7.723 -44.456 1.00 88.25 100 ARG A CA 1
ATOM 810 C C . ARG A 1 100 ? 24.495 7.155 -45.378 1.00 88.25 100 ARG A C 1
ATOM 812 O O . ARG A 1 100 ? 24.947 7.865 -46.264 1.00 88.25 100 ARG A O 1
ATOM 819 N N . LYS A 1 101 ? 24.835 5.868 -45.243 1.00 84.75 101 LYS A N 1
ATOM 820 C CA . LYS A 1 101 ? 25.787 5.181 -46.141 1.00 84.75 101 LYS A CA 1
ATOM 821 C C . LYS A 1 101 ? 25.316 5.077 -47.595 1.00 84.75 101 LYS A C 1
ATOM 823 O O . LYS A 1 101 ? 26.126 4.826 -48.468 1.00 84.75 101 LYS A O 1
ATOM 828 N N . ARG A 1 102 ? 24.012 5.213 -47.850 1.00 79.00 102 ARG A N 1
ATOM 829 C CA . ARG A 1 102 ? 23.437 5.178 -49.204 1.00 79.00 102 ARG A CA 1
ATOM 830 C C . ARG A 1 102 ? 23.373 6.561 -49.859 1.00 79.00 102 ARG A C 1
ATOM 832 O O . ARG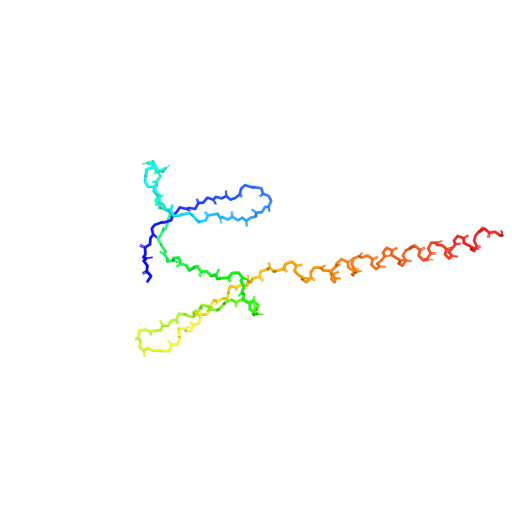 A 1 102 ? 23.181 6.638 -51.063 1.00 79.00 102 ARG A O 1
ATOM 839 N N . LEU A 1 103 ? 23.451 7.624 -49.057 1.00 72.75 103 LEU A N 1
ATOM 840 C CA . LEU A 1 103 ? 23.332 9.022 -49.486 1.00 72.75 103 LEU A CA 1
ATOM 841 C C . LEU A 1 103 ? 24.684 9.745 -49.553 1.00 72.75 103 LEU A C 1
ATOM 843 O O . LEU A 1 103 ? 24.767 10.802 -50.166 1.00 72.75 103 LEU A O 1
ATOM 847 N N . VAL A 1 104 ? 25.720 9.196 -48.921 1.00 56.97 104 VAL A N 1
ATOM 848 C CA . VAL A 1 104 ? 27.108 9.636 -49.090 1.00 56.97 104 VAL A CA 1
ATOM 849 C C . VAL A 1 104 ? 27.757 8.668 -50.093 1.00 56.97 104 VAL A C 1
ATOM 851 O O . VAL A 1 104 ? 27.830 7.486 -49.747 1.00 56.97 104 VAL A O 1
ATOM 854 N N . PRO A 1 105 ? 28.110 9.110 -51.319 1.00 58.72 105 PRO A N 1
ATOM 855 C CA . PRO A 1 105 ? 28.773 8.274 -52.325 1.00 58.72 105 PRO A CA 1
ATOM 856 C C . PRO A 1 105 ? 30.180 7.844 -51.897 1.00 58.72 105 PRO A C 1
ATOM 858 O O . PRO A 1 105 ? 30.816 8.584 -51.109 1.00 58.72 105 PRO A O 1
#

Radius of gyration: 25.56 Å; chains: 1; bounding box: 48×41×76 Å